Protein AF-A0A975B542-F1 (afdb_monomer)

Foldseek 3Di:
DVLVVLVVVLQVLLCVVVVDGRDPDSQSLVSVVSNPDDDDPVVSVVSNVSSVCSVVVPCVPVCPPDDDPVRVVVVVVVVVVVVVD

Solvent-accessible surface area (backbone atoms only — not comparable to full-atom values): 4970 Å² total; per-residue (Å²): 89,69,40,57,54,53,47,54,52,32,39,51,35,17,26,68,66,69,74,46,83,54,74,100,70,76,52,41,48,62,40,42,74,60,19,80,58,90,74,56,68,74,55,46,50,50,32,51,70,38,37,75,43,54,54,62,49,74,39,72,76,72,65,58,79,81,71,51,73,68,54,50,53,52,53,50,52,54,50,52,51,67,74,75,106

Structure (mmCIF, N/CA/C/O backbone):
data_AF-A0A975B542-F1
#
_entry.id   AF-A0A975B542-F1
#
loop_
_atom_site.group_PDB
_atom_site.id
_atom_site.type_symbol
_atom_site.label_atom_id
_atom_site.label_alt_id
_atom_site.label_comp_id
_atom_site.label_asym_id
_atom_site.label_entity_id
_atom_site.label_seq_id
_atom_site.pdbx_PDB_ins_code
_atom_site.Cartn_x
_atom_site.Cartn_y
_atom_site.Cartn_z
_atom_site.occupancy
_atom_site.B_iso_or_equiv
_atom_site.auth_seq_id
_atom_site.auth_comp_id
_atom_site.auth_asym_id
_atom_site.auth_atom_id
_atom_site.pdbx_PDB_model_num
ATOM 1 N N . MET A 1 1 ? 10.068 5.175 -3.986 1.00 77.56 1 MET A N 1
ATOM 2 C CA . MET A 1 1 ? 10.234 5.754 -2.625 1.00 77.56 1 MET A CA 1
ATOM 3 C C . MET A 1 1 ? 8.906 5.995 -1.896 1.00 77.56 1 MET A C 1
ATOM 5 O O . MET A 1 1 ? 8.796 5.564 -0.757 1.00 77.56 1 MET A O 1
ATOM 9 N N . LEU A 1 2 ? 7.890 6.619 -2.514 1.00 87.69 2 LEU A N 1
ATOM 10 C CA . LEU A 1 2 ? 6.601 6.914 -1.852 1.00 87.69 2 LEU A CA 1
ATOM 11 C C . LEU A 1 2 ? 5.845 5.672 -1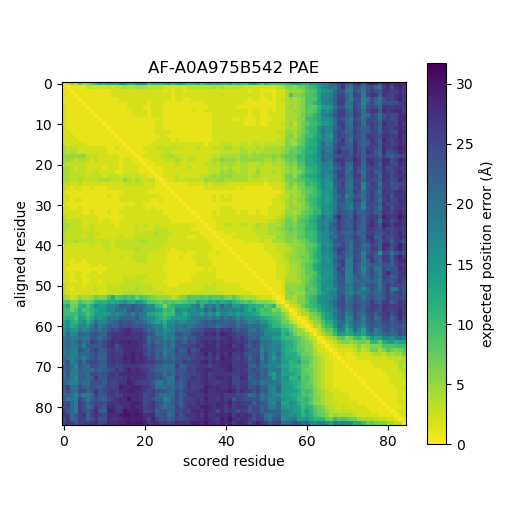.343 1.00 87.69 2 LEU A C 1
ATOM 13 O O . LEU A 1 2 ? 5.308 5.706 -0.242 1.00 87.69 2 LEU A O 1
ATOM 17 N N . HIS A 1 3 ? 5.865 4.565 -2.092 1.00 91.75 3 HIS A N 1
ATOM 18 C CA . HIS A 1 3 ? 5.258 3.302 -1.654 1.00 91.75 3 HIS A CA 1
ATOM 19 C C . HIS A 1 3 ? 5.812 2.824 -0.299 1.00 91.75 3 HIS A C 1
ATOM 21 O O . HIS A 1 3 ? 5.042 2.546 0.611 1.00 91.75 3 HIS A O 1
ATOM 27 N N . ILE A 1 4 ? 7.142 2.800 -0.135 1.00 91.06 4 ILE A N 1
ATOM 28 C CA . ILE A 1 4 ? 7.796 2.369 1.114 1.00 91.06 4 ILE A CA 1
ATOM 29 C C . ILE A 1 4 ? 7.437 3.307 2.273 1.00 91.06 4 ILE A C 1
ATOM 31 O O . ILE A 1 4 ? 7.235 2.848 3.392 1.00 91.06 4 ILE A O 1
ATOM 35 N N . ALA A 1 5 ? 7.334 4.616 2.026 1.00 93.56 5 ALA A N 1
ATOM 36 C CA . ALA A 1 5 ? 6.919 5.559 3.062 1.00 93.56 5 ALA A CA 1
ATOM 37 C C . ALA A 1 5 ? 5.491 5.261 3.553 1.00 93.56 5 ALA A C 1
ATOM 39 O O . ALA A 1 5 ? 5.265 5.192 4.759 1.00 93.56 5 ALA A O 1
ATOM 40 N N . LEU A 1 6 ? 4.552 5.025 2.630 1.00 95.50 6 LEU A N 1
ATOM 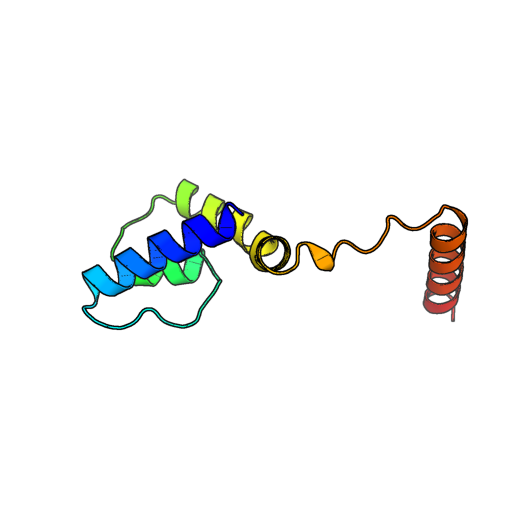41 C CA . LEU A 1 6 ? 3.179 4.640 2.967 1.00 95.50 6 LEU A CA 1
ATOM 42 C C . LEU A 1 6 ? 3.128 3.289 3.696 1.00 95.50 6 LEU A C 1
ATOM 44 O O . LEU A 1 6 ? 2.420 3.177 4.693 1.00 95.50 6 LEU A O 1
ATOM 48 N N . GLU A 1 7 ? 3.921 2.305 3.259 1.00 95.56 7 GLU A N 1
ATOM 49 C CA . GLU A 1 7 ? 4.062 1.002 3.925 1.00 95.56 7 GLU A CA 1
ATOM 50 C C . GLU A 1 7 ? 4.460 1.183 5.396 1.00 95.56 7 GLU A C 1
ATOM 52 O O . GLU A 1 7 ? 3.750 0.722 6.286 1.00 95.56 7 GLU A O 1
ATOM 57 N N . LYS A 1 8 ? 5.542 1.925 5.671 1.00 94.62 8 LYS A N 1
ATOM 58 C CA . LYS A 1 8 ? 6.049 2.109 7.042 1.00 94.62 8 LYS A CA 1
ATOM 59 C C . LYS A 1 8 ? 5.089 2.894 7.930 1.00 94.62 8 LYS A C 1
ATOM 61 O O . LYS A 1 8 ? 4.993 2.605 9.120 1.00 94.62 8 LYS A O 1
ATOM 66 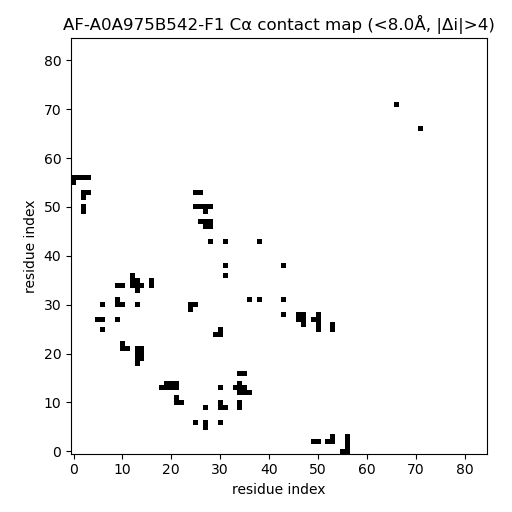N N . ILE A 1 9 ? 4.369 3.865 7.368 1.00 96.56 9 ILE A N 1
ATOM 67 C CA . ILE A 1 9 ? 3.336 4.604 8.102 1.00 96.56 9 ILE A CA 1
ATOM 68 C C . ILE A 1 9 ? 2.195 3.660 8.502 1.00 96.56 9 ILE A C 1
ATOM 70 O O . ILE A 1 9 ? 1.804 3.642 9.668 1.00 96.56 9 ILE A O 1
ATO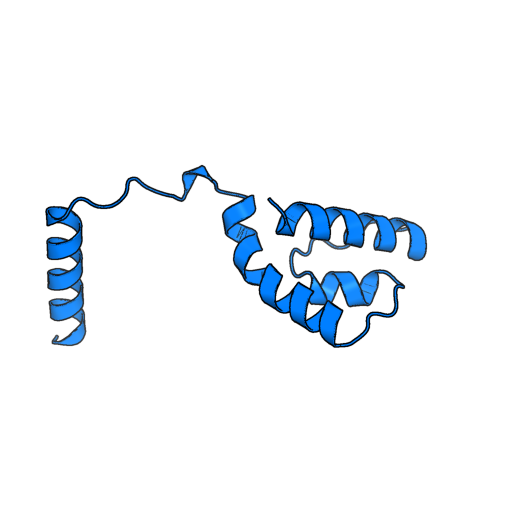M 74 N N . LEU A 1 10 ? 1.683 2.854 7.567 1.00 97.44 10 LEU A N 1
ATOM 75 C CA . LEU A 1 10 ? 0.603 1.907 7.851 1.00 97.44 10 LEU A CA 1
ATOM 76 C C . LEU A 1 10 ? 1.039 0.838 8.857 1.00 97.44 10 LEU A C 1
ATOM 78 O O . LEU A 1 10 ? 0.315 0.583 9.813 1.00 97.44 10 LEU A O 1
ATOM 82 N N . GLU A 1 11 ? 2.235 0.266 8.701 1.00 96.44 11 GLU A N 1
ATOM 83 C CA . GLU A 1 11 ? 2.800 -0.688 9.663 1.00 96.44 11 GLU A CA 1
ATOM 84 C C . GLU A 1 11 ? 2.919 -0.090 11.071 1.00 96.44 11 GLU A C 1
ATOM 86 O O . GLU A 1 11 ? 2.577 -0.755 12.047 1.00 96.44 11 GLU A O 1
ATOM 91 N N . ALA A 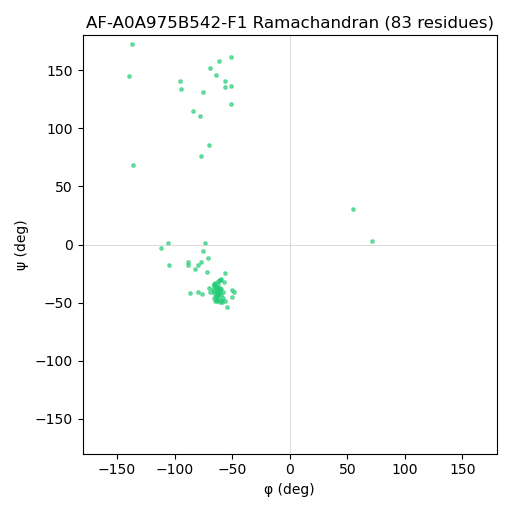1 12 ? 3.336 1.175 11.198 1.00 96.75 12 ALA A N 1
ATOM 92 C CA . ALA A 1 12 ? 3.400 1.850 12.492 1.00 96.75 12 ALA A CA 1
ATOM 93 C C . ALA A 1 12 ? 2.013 1.987 13.145 1.00 96.75 12 ALA A C 1
ATOM 95 O O . ALA A 1 12 ? 1.878 1.754 14.348 1.00 96.75 12 ALA A O 1
ATOM 96 N N . PHE A 1 13 ? 0.978 2.312 12.363 1.00 97.31 13 PHE A N 1
ATOM 97 C CA . PHE A 1 13 ? -0.398 2.354 12.862 1.00 97.31 13 PHE A CA 1
ATOM 98 C C . PHE A 1 13 ? -0.915 0.974 13.272 1.00 97.31 13 PHE A C 1
ATOM 100 O O . PHE A 1 13 ? -1.538 0.867 14.325 1.00 97.31 13 PHE A O 1
ATOM 107 N N . ILE A 1 14 ? -0.603 -0.081 12.512 1.00 97.44 14 ILE A N 1
ATOM 108 C CA . ILE A 1 14 ? -0.938 -1.463 12.890 1.00 97.44 14 ILE A CA 1
ATOM 109 C C . ILE A 1 14 ? -0.303 -1.804 14.238 1.00 97.44 14 ILE A C 1
ATOM 111 O O . ILE A 1 14 ? -1.007 -2.270 15.133 1.00 97.44 14 ILE A O 1
ATOM 115 N N . CYS A 1 15 ? 0.995 -1.537 14.412 1.00 96.88 15 CYS A N 1
ATOM 116 C CA . CYS A 1 15 ? 1.689 -1.818 15.668 1.00 96.88 15 CYS A CA 1
ATOM 117 C C . CYS A 1 15 ? 1.071 -1.060 16.848 1.00 96.88 15 CYS A C 1
ATOM 119 O O . CYS A 1 15 ? 0.858 -1.633 17.914 1.00 96.88 15 CYS A O 1
ATOM 121 N N . LEU A 1 16 ? 0.740 0.218 16.649 1.00 95.88 16 LEU A N 1
ATOM 122 C CA . LEU A 1 16 ? 0.116 1.046 17.678 1.00 95.88 16 LEU A CA 1
ATOM 123 C C . LEU A 1 16 ? -1.295 0.560 18.041 1.00 95.88 16 LEU A C 1
ATOM 125 O O . LEU A 1 16 ? -1.656 0.550 19.215 1.00 95.88 16 LEU A O 1
ATOM 129 N N . HIS A 1 17 ? -2.096 0.181 17.044 1.00 94.56 17 HIS A N 1
ATOM 130 C CA . HIS A 1 17 ? -3.490 -0.216 17.231 1.00 94.56 17 HIS A CA 1
ATOM 131 C C . HIS A 1 17 ? -3.632 -1.630 17.807 1.00 94.56 17 HIS A C 1
ATOM 133 O O . HIS A 1 17 ? -4.458 -1.856 18.689 1.00 94.56 17 HIS A O 1
ATOM 139 N N . SER A 1 18 ? -2.833 -2.577 17.311 1.00 94.81 18 SER A N 1
ATOM 140 C CA . SER A 1 18 ? -2.901 -3.991 17.703 1.00 94.81 18 SER A CA 1
ATOM 141 C C . SER A 1 18 ? -2.042 -4.333 18.921 1.00 94.81 18 SER A C 1
ATOM 143 O O . SER A 1 18 ? -2.271 -5.366 19.547 1.00 94.81 18 SER A O 1
ATOM 145 N N . ASN A 1 19 ? -1.072 -3.475 19.267 1.00 94.00 19 ASN A N 1
ATOM 146 C CA . ASN A 1 19 ? -0.025 -3.761 20.249 1.00 94.00 19 ASN A CA 1
ATOM 147 C C . ASN A 1 19 ? 0.765 -5.051 19.922 1.00 94.00 19 ASN A C 1
ATOM 149 O O . ASN A 1 19 ? 1.232 -5.748 20.823 1.00 94.00 19 ASN A O 1
ATOM 153 N N . ASP A 1 20 ? 0.891 -5.361 18.628 1.00 94.31 20 ASP A N 1
ATOM 154 C CA . ASP A 1 20 ? 1.602 -6.512 18.066 1.00 94.31 20 ASP A CA 1
ATOM 155 C C . ASP A 1 20 ? 2.422 -6.084 16.832 1.00 94.31 20 ASP A C 1
ATOM 157 O O . ASP A 1 20 ? 2.345 -4.945 16.373 1.00 94.31 20 ASP A O 1
ATOM 161 N N . ILE A 1 21 ? 3.250 -6.973 16.292 1.00 93.06 21 ILE A N 1
ATOM 162 C CA . ILE A 1 21 ? 4.078 -6.701 15.116 1.00 93.06 21 ILE A CA 1
ATOM 163 C C . ILE A 1 21 ? 3.212 -6.727 13.850 1.00 93.06 21 ILE A C 1
ATOM 165 O O . ILE A 1 21 ? 2.488 -7.689 13.592 1.00 93.06 21 ILE A O 1
ATOM 169 N N . ALA A 1 22 ? 3.343 -5.694 13.012 1.00 93.69 22 ALA A N 1
ATOM 170 C CA . ALA A 1 22 ? 2.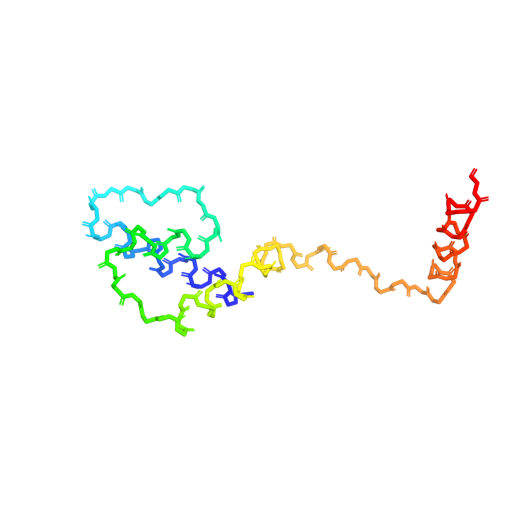676 -5.647 11.716 1.00 93.69 22 ALA A CA 1
ATOM 171 C C . ALA A 1 22 ? 3.034 -6.869 10.836 1.00 93.69 22 ALA A C 1
ATOM 173 O O . ALA A 1 22 ? 4.190 -7.310 10.808 1.00 93.69 22 ALA A O 1
ATOM 174 N N . PRO A 1 23 ? 2.068 -7.429 10.087 1.00 91.69 23 PRO A N 1
ATOM 175 C CA . PRO A 1 23 ? 2.315 -8.582 9.231 1.00 91.69 23 PRO A CA 1
ATOM 176 C C . PRO A 1 23 ? 3.299 -8.227 8.110 1.00 91.69 23 PRO A C 1
ATOM 178 O O . PRO A 1 23 ? 3.257 -7.129 7.561 1.00 91.69 23 PRO A O 1
ATOM 181 N N . ARG A 1 24 ? 4.151 -9.181 7.705 1.00 90.69 24 ARG A N 1
ATOM 182 C CA . ARG A 1 24 ? 5.046 -9.014 6.544 1.00 90.69 24 ARG A CA 1
ATOM 183 C C . ARG A 1 24 ? 4.245 -9.004 5.240 1.00 90.69 24 ARG A C 1
ATOM 185 O O . ARG A 1 24 ? 4.079 -10.039 4.598 1.00 90.69 24 ARG A O 1
ATOM 192 N N . LEU A 1 25 ? 3.745 -7.832 4.865 1.00 90.69 25 LEU A N 1
ATOM 193 C CA . LEU A 1 25 ? 2.953 -7.577 3.668 1.00 90.69 25 LEU A CA 1
ATOM 194 C C . LEU A 1 25 ? 3.394 -6.249 3.053 1.00 90.69 25 LEU A C 1
ATOM 196 O O . LEU A 1 25 ? 3.671 -5.301 3.771 1.00 90.69 25 LEU A O 1
ATOM 200 N N . HIS A 1 26 ? 3.380 -6.164 1.725 1.00 92.56 26 HIS A N 1
ATOM 201 C CA . HIS A 1 26 ? 3.666 -4.913 1.007 1.00 92.56 26 HIS A CA 1
ATOM 202 C C . HIS A 1 26 ? 2.440 -4.342 0.287 1.00 92.56 26 HIS A C 1
ATOM 204 O O . HIS A 1 26 ? 2.500 -3.298 -0.353 1.00 92.56 26 HIS A O 1
ATOM 210 N N . ASN A 1 27 ? 1.310 -5.049 0.345 1.00 95.81 27 ASN A N 1
ATOM 211 C CA . ASN A 1 27 ? 0.075 -4.556 -0.239 1.00 95.81 27 ASN A CA 1
ATOM 212 C C . ASN A 1 27 ? -0.528 -3.499 0.699 1.00 95.81 27 ASN A C 1
ATOM 214 O O . ASN A 1 27 ? -1.012 -3.831 1.780 1.00 95.81 27 ASN A O 1
ATOM 218 N N . LEU A 1 28 ? -0.513 -2.241 0.267 1.00 96.75 28 LEU A N 1
ATOM 219 C CA . LEU A 1 28 ? -0.962 -1.087 1.039 1.00 96.75 28 LEU A CA 1
ATOM 220 C C . LEU A 1 28 ? -2.461 -1.129 1.351 1.00 96.75 28 LEU A C 1
ATOM 222 O O . LEU A 1 28 ? -2.863 -0.717 2.435 1.00 96.75 28 LEU A O 1
ATOM 226 N N . VAL A 1 29 ? -3.287 -1.678 0.453 1.00 97.56 29 VAL A N 1
ATOM 227 C CA . VAL A 1 29 ? -4.726 -1.870 0.708 1.00 97.56 29 VAL A CA 1
ATOM 228 C C . VAL A 1 29 ? -4.912 -2.842 1.869 1.00 97.56 29 VAL A C 1
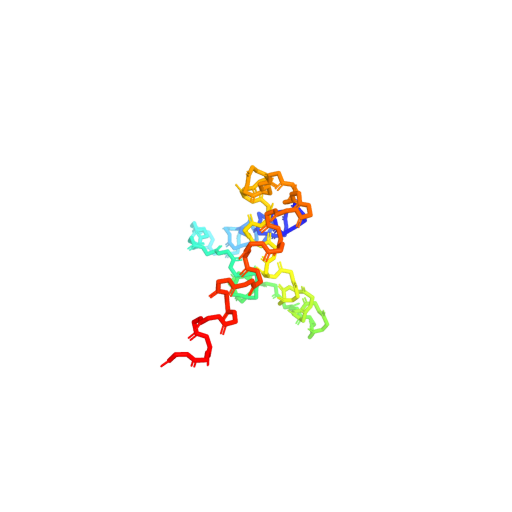ATOM 230 O O . VAL A 1 29 ? -5.597 -2.521 2.834 1.00 97.56 29 VAL A O 1
ATOM 233 N N . ARG A 1 30 ? -4.212 -3.981 1.848 1.00 97.31 30 ARG A N 1
ATOM 234 C CA . ARG A 1 30 ? -4.256 -4.960 2.945 1.00 97.31 30 ARG A CA 1
ATOM 235 C C . ARG A 1 30 ? -3.724 -4.376 4.253 1.00 97.31 30 ARG A C 1
ATOM 237 O O . ARG A 1 30 ? -4.347 -4.563 5.286 1.00 97.31 30 ARG A O 1
ATOM 244 N N . LEU A 1 31 ? -2.612 -3.640 4.226 1.00 97.38 31 LEU A N 1
ATOM 245 C CA . LEU A 1 31 ? -2.092 -2.961 5.421 1.00 97.38 31 LEU A CA 1
ATOM 246 C C . LEU A 1 31 ? -3.096 -1.938 5.981 1.00 97.38 31 LEU A C 1
ATOM 248 O O . LEU A 1 31 ? -3.247 -1.837 7.197 1.00 97.38 31 LEU A O 1
ATOM 252 N N . SER A 1 32 ? -3.826 -1.225 5.118 1.00 96.94 32 SER A N 1
ATOM 253 C CA . SER A 1 32 ? -4.857 -0.276 5.552 1.00 96.94 32 SER A CA 1
ATOM 254 C C . SER A 1 32 ? -5.987 -0.956 6.328 1.00 96.94 32 SER A C 1
ATOM 256 O O . SER A 1 32 ? -6.393 -0.437 7.366 1.00 96.94 32 SER A O 1
ATOM 258 N N . GLU A 1 33 ? -6.400 -2.161 5.922 1.00 96.06 33 GLU A N 1
ATOM 259 C CA . GLU A 1 33 ? -7.421 -2.960 6.617 1.00 96.06 33 GLU A CA 1
ATOM 260 C C . GLU A 1 33 ? -6.997 -3.338 8.047 1.00 96.06 33 GLU A C 1
ATOM 262 O O . GLU A 1 33 ? -7.840 -3.432 8.937 1.00 96.06 33 GLU A O 1
ATOM 267 N N . PHE A 1 34 ? -5.695 -3.524 8.290 1.00 95.44 34 PHE A N 1
ATOM 268 C CA . PHE A 1 34 ? -5.156 -3.866 9.613 1.00 95.44 34 PHE A CA 1
ATOM 269 C C . PHE A 1 34 ? -4.819 -2.644 10.477 1.00 95.44 34 PHE A C 1
ATOM 271 O O . PHE A 1 34 ? -4.601 -2.781 11.679 1.00 95.44 34 PHE A O 1
ATOM 278 N N . SER A 1 35 ? -4.739 -1.451 9.881 1.00 94.31 35 SER A N 1
ATOM 279 C CA . SER A 1 35 ? -4.201 -0.248 10.536 1.00 94.31 35 SER A CA 1
ATOM 280 C C . SER A 1 35 ? -5.091 0.345 11.632 1.00 94.31 35 SER A C 1
ATOM 282 O O . SER A 1 35 ? -4.658 1.244 12.349 1.00 94.31 35 SER A O 1
ATOM 284 N N . GLY A 1 36 ? -6.341 -0.111 11.748 1.00 92.94 36 GLY A N 1
ATOM 285 C CA . GLY A 1 36 ? -7.335 0.479 12.649 1.00 92.94 36 GLY A CA 1
ATOM 286 C C . GLY A 1 36 ? -7.852 1.853 12.198 1.00 92.94 36 GLY A C 1
ATOM 287 O O . GLY A 1 36 ? -8.661 2.461 12.897 1.00 92.94 36 GLY A O 1
ATOM 288 N N . ILE A 1 37 ? -7.415 2.351 11.034 1.00 94.44 37 ILE A N 1
ATOM 289 C CA . ILE A 1 37 ? -7.871 3.612 10.441 1.00 94.44 37 ILE A CA 1
ATOM 290 C C . ILE A 1 37 ? -9.003 3.327 9.453 1.00 94.44 37 ILE A C 1
ATOM 292 O O . ILE A 1 37 ? -8.903 2.451 8.598 1.00 94.44 37 ILE A O 1
ATOM 296 N N . THR A 1 38 ? -10.080 4.111 9.532 1.00 95.06 38 THR A N 1
ATOM 297 C CA . THR A 1 38 ? -11.132 4.099 8.508 1.00 95.06 38 THR A CA 1
ATOM 298 C C . THR A 1 38 ? -10.730 5.012 7.354 1.00 95.06 38 THR A C 1
ATOM 300 O O . THR A 1 38 ? -10.629 6.226 7.528 1.00 95.06 38 THR A O 1
ATOM 303 N N . PHE A 1 39 ? -10.509 4.433 6.175 1.00 93.56 39 PHE A N 1
ATOM 304 C CA . PHE A 1 39 ? -10.196 5.178 4.958 1.00 93.56 39 PHE A CA 1
ATOM 305 C C . PHE A 1 39 ? -11.455 5.438 4.127 1.00 93.56 39 PHE A C 1
ATOM 307 O O . PHE A 1 39 ? -12.323 4.581 3.988 1.00 93.56 39 PHE A O 1
ATOM 314 N N . GLU A 1 40 ? -11.535 6.633 3.543 1.00 96.69 40 GLU A N 1
ATOM 315 C CA . GLU A 1 40 ? -12.465 6.906 2.447 1.00 96.69 40 GLU A CA 1
ATOM 316 C C . GLU A 1 40 ? -12.035 6.149 1.186 1.00 96.69 40 GLU A C 1
ATOM 318 O O . GLU A 1 40 ? -10.838 5.966 0.953 1.00 96.69 40 GLU A O 1
ATOM 323 N N . GLN A 1 41 ? -13.000 5.813 0.323 1.00 96.31 41 GLN A N 1
ATOM 324 C CA . GLN A 1 41 ? -12.759 5.058 -0.912 1.00 96.31 41 GLN A CA 1
ATOM 325 C C . GLN A 1 41 ? -11.615 5.643 -1.751 1.00 96.31 41 GLN A C 1
ATOM 327 O O . GLN A 1 41 ? -10.707 4.916 -2.132 1.00 96.31 41 GLN A O 1
ATOM 332 N N . LYS A 1 42 ? -11.581 6.971 -1.927 1.00 96.56 42 LYS A N 1
ATOM 333 C CA . LYS A 1 42 ? -10.533 7.665 -2.695 1.00 96.56 42 LYS A CA 1
ATOM 334 C C . LYS A 1 42 ? -9.112 7.397 -2.178 1.00 96.56 42 LYS A C 1
ATOM 336 O O . LYS A 1 42 ? -8.160 7.403 -2.948 1.00 96.56 42 LYS A O 1
ATOM 341 N N . HIS A 1 43 ? -8.952 7.196 -0.868 1.00 96.12 43 HIS A N 1
ATOM 342 C CA . HIS A 1 43 ? -7.652 6.900 -0.275 1.00 96.12 43 HIS A CA 1
ATOM 343 C C . HIS A 1 43 ? -7.293 5.431 -0.479 1.00 96.12 43 HIS A C 1
ATOM 345 O O . HIS A 1 43 ? -6.153 5.135 -0.814 1.00 96.12 43 HIS A O 1
ATOM 351 N N . THR A 1 44 ? -8.253 4.515 -0.333 1.00 96.38 44 THR A N 1
ATOM 352 C CA . THR A 1 44 ? -8.042 3.093 -0.63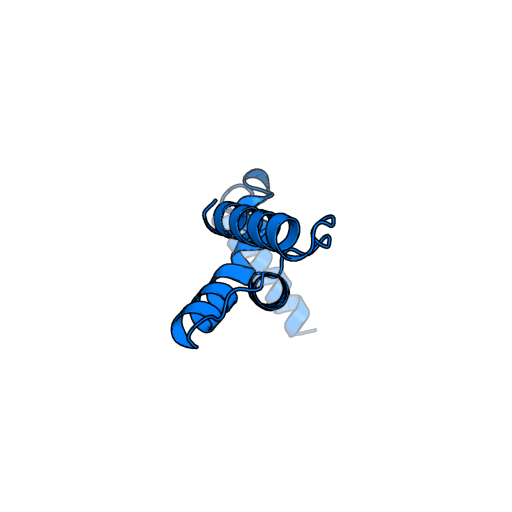5 1.00 96.38 44 THR A CA 1
ATOM 353 C C . THR A 1 44 ? -7.708 2.876 -2.113 1.00 96.38 44 THR A C 1
ATOM 355 O O . THR A 1 44 ? -6.799 2.105 -2.419 1.00 96.38 44 THR A O 1
ATOM 358 N N . ASP A 1 45 ? -8.368 3.605 -3.015 1.00 97.19 45 ASP A N 1
ATOM 359 C CA . ASP A 1 45 ? -8.074 3.605 -4.452 1.00 97.19 45 ASP A CA 1
ATOM 360 C C . ASP A 1 45 ? -6.635 4.063 -4.705 1.00 97.19 45 ASP A C 1
ATOM 362 O O . ASP A 1 45 ? -5.864 3.356 -5.351 1.00 97.19 45 ASP A O 1
ATOM 366 N N . PHE A 1 46 ? -6.221 5.172 -4.085 1.00 96.31 46 PHE A N 1
ATOM 367 C CA . PHE A 1 46 ? -4.844 5.655 -4.171 1.00 96.31 46 PHE A CA 1
ATOM 368 C C . PHE A 1 46 ? -3.819 4.645 -3.621 1.00 96.31 46 PHE A C 1
ATOM 370 O O . PHE A 1 46 ? -2.775 4.417 -4.229 1.00 96.31 46 PHE A O 1
ATOM 377 N N . LEU A 1 47 ? -4.100 3.978 -2.496 1.00 96.50 47 LEU A N 1
ATOM 378 C CA . LEU A 1 47 ? -3.226 2.916 -1.977 1.00 96.50 47 LEU A CA 1
ATOM 379 C C . LEU A 1 47 ? -3.126 1.729 -2.951 1.00 96.50 47 LEU A C 1
ATOM 381 O O . LEU A 1 47 ? -2.060 1.119 -3.065 1.00 96.50 47 LEU A O 1
ATOM 385 N N . SER A 1 48 ? -4.206 1.420 -3.672 1.00 95.94 48 SER A N 1
ATOM 386 C CA . SER A 1 48 ? -4.220 0.403 -4.727 1.00 95.94 48 SER A CA 1
ATOM 387 C C . SER A 1 48 ? -3.343 0.806 -5.913 1.00 95.94 48 SER A C 1
ATOM 389 O O . SER A 1 48 ? -2.496 0.022 -6.341 1.00 95.94 48 SER A O 1
ATOM 391 N N . GLU A 1 49 ? -3.460 2.051 -6.382 1.00 95.19 49 GLU A N 1
ATOM 392 C CA . GLU A 1 49 ? -2.607 2.625 -7.435 1.00 95.19 49 GLU A CA 1
ATOM 393 C C . GLU A 1 49 ? -1.127 2.639 -7.042 1.00 95.19 49 GLU A C 1
ATOM 395 O O . GLU A 1 49 ? -0.250 2.514 -7.894 1.00 95.19 49 GLU A O 1
ATOM 400 N N . MET A 1 50 ? -0.837 2.747 -5.744 1.00 93.56 50 MET A N 1
ATOM 401 C CA . MET A 1 50 ? 0.525 2.748 -5.223 1.00 93.56 50 MET A CA 1
ATOM 402 C C . MET A 1 50 ? 1.150 1.346 -5.115 1.00 93.56 50 MET A C 1
ATOM 404 O O . MET A 1 50 ? 2.374 1.237 -4.995 1.00 93.56 50 MET A O 1
ATOM 408 N N . ASN A 1 51 ? 0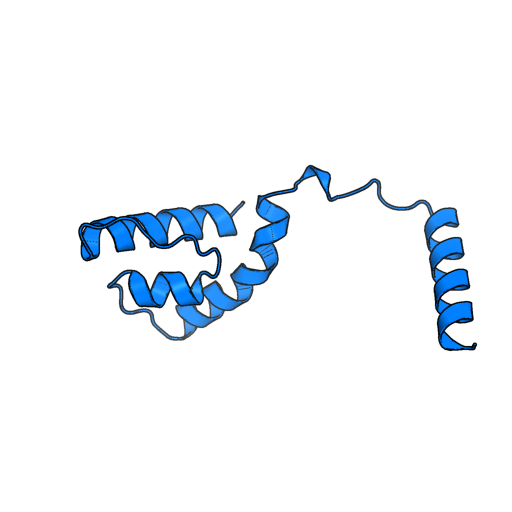.363 0.265 -5.148 1.00 91.75 51 ASN A N 1
ATOM 409 C CA . ASN A 1 51 ? 0.854 -1.108 -4.967 1.00 91.75 51 ASN A CA 1
ATOM 410 C C . ASN A 1 51 ? 1.848 -1.602 -6.035 1.00 91.75 51 ASN A C 1
ATOM 412 O O . ASN A 1 51 ? 2.767 -2.324 -5.662 1.00 91.75 51 ASN A O 1
ATOM 416 N N . PRO A 1 52 ? 1.743 -1.263 -7.332 1.00 90.06 52 PRO A N 1
ATOM 417 C CA . PRO A 1 52 ? 2.733 -1.684 -8.330 1.00 90.06 52 PRO A CA 1
ATOM 418 C C . PRO A 1 52 ? 4.157 -1.167 -8.049 1.00 90.06 52 PRO A C 1
ATOM 420 O O . PRO A 1 52 ? 5.134 -1.874 -8.294 1.00 90.06 52 PRO A O 1
ATOM 423 N N . PHE A 1 53 ? 4.293 0.010 -7.424 1.00 86.00 53 PHE A N 1
ATOM 424 C CA . PHE A 1 53 ? 5.585 0.644 -7.092 1.00 86.00 53 PHE A CA 1
ATOM 425 C C . PHE A 1 53 ? 6.341 -0.018 -5.924 1.00 86.00 53 PHE A C 1
ATOM 427 O O . PHE A 1 53 ? 7.433 0.407 -5.535 1.00 86.00 53 PHE A O 1
ATOM 434 N N . ASN A 1 54 ? 5.758 -1.081 -5.380 1.00 80.00 54 ASN A N 1
ATOM 435 C CA . ASN A 1 54 ? 6.319 -2.007 -4.412 1.00 80.00 54 ASN A CA 1
ATOM 436 C C . ASN A 1 54 ? 7.718 -2.526 -4.789 1.00 80.00 54 ASN A C 1
ATOM 438 O O . ASN A 1 54 ? 8.601 -2.624 -3.938 1.00 80.00 54 ASN A O 1
ATOM 442 N N . ILE A 1 55 ? 7.936 -2.831 -6.072 1.00 71.44 55 ILE A N 1
ATOM 443 C CA . ILE A 1 55 ? 9.212 -3.360 -6.581 1.00 71.44 55 ILE A CA 1
ATOM 444 C C . ILE A 1 55 ? 10.178 -2.217 -6.927 1.00 71.44 55 ILE A C 1
ATOM 446 O O . ILE A 1 55 ? 11.349 -2.277 -6.556 1.00 71.44 55 ILE A O 1
ATOM 450 N N . GLU A 1 56 ? 9.684 -1.140 -7.550 1.00 58.53 56 GLU A N 1
ATOM 451 C CA . GLU A 1 56 ? 10.494 0.029 -7.936 1.00 58.53 56 GLU A CA 1
ATOM 452 C C . GLU A 1 56 ? 11.148 0.736 -6.743 1.00 58.53 56 GLU A C 1
ATOM 454 O O . GLU A 1 56 ? 12.230 1.302 -6.867 1.00 58.53 56 GLU A O 1
ATOM 459 N N . GLY A 1 57 ? 10.524 0.700 -5.562 1.00 56.81 57 GLY A N 1
ATOM 460 C CA . GLY A 1 57 ? 11.144 1.214 -4.341 1.00 56.81 57 GLY A CA 1
ATOM 461 C C . GLY A 1 57 ? 12.282 0.347 -3.796 1.00 56.81 57 GLY A C 1
ATOM 462 O O . GLY A 1 57 ? 13.106 0.866 -3.046 1.00 56.81 57 GLY A O 1
ATOM 463 N N . ARG A 1 58 ? 12.305 -0.950 -4.126 1.00 62.72 58 ARG A N 1
ATOM 464 C CA . ARG A 1 58 ? 13.204 -1.944 -3.519 1.00 62.72 58 ARG A CA 1
ATOM 465 C C . ARG A 1 58 ? 14.370 -2.374 -4.398 1.00 62.72 58 ARG A C 1
ATOM 467 O O . ARG A 1 58 ? 15.327 -2.901 -3.849 1.00 62.72 58 ARG A O 1
ATOM 474 N N . TYR A 1 59 ? 14.297 -2.119 -5.702 1.00 63.69 59 TYR A N 1
ATOM 475 C CA . TYR A 1 59 ? 15.368 -2.429 -6.645 1.00 63.69 59 TYR A CA 1
ATOM 476 C C . TYR A 1 59 ? 15.605 -1.272 -7.625 1.00 63.69 59 TYR A C 1
ATOM 478 O O . TYR A 1 59 ? 15.305 -1.396 -8.817 1.00 63.69 59 TYR A O 1
ATOM 486 N N . PRO A 1 60 ? 16.129 -0.127 -7.161 1.00 55.09 60 PRO A N 1
ATOM 487 C CA . PRO A 1 60 ? 16.588 0.923 -8.069 1.00 55.09 60 PRO A CA 1
ATOM 488 C C . PRO A 1 60 ? 17.639 0.407 -9.075 1.00 55.09 60 PRO A C 1
ATOM 490 O O . PRO A 1 60 ? 17.744 0.932 -10.177 1.00 55.09 60 PRO A O 1
ATOM 493 N N . GLU A 1 61 ? 18.363 -0.664 -8.740 1.00 58.16 61 GLU A N 1
ATOM 494 C CA . GLU A 1 61 ? 19.311 -1.369 -9.610 1.00 58.16 61 GLU A CA 1
ATOM 495 C C . GLU A 1 61 ? 18.689 -2.302 -10.671 1.00 58.16 61 GLU A C 1
ATOM 497 O O . GLU A 1 61 ? 19.391 -2.690 -11.603 1.00 58.16 61 GLU A O 1
ATOM 502 N N . LEU A 1 62 ? 17.398 -2.665 -10.577 1.00 56.75 62 LEU A N 1
ATOM 503 C CA . LEU A 1 62 ? 16.709 -3.458 -11.619 1.00 56.75 62 LEU A CA 1
ATOM 504 C C . LEU A 1 62 ? 16.356 -2.630 -12.857 1.00 56.75 62 LEU A C 1
ATOM 506 O O . LEU A 1 62 ? 15.893 -3.173 -13.861 1.00 56.75 62 LEU A O 1
ATOM 510 N N . TRP A 1 63 ? 16.592 -1.323 -12.805 1.00 57.88 63 TRP A N 1
ATOM 511 C CA . TRP A 1 63 ? 16.545 -0.455 -13.964 1.00 57.88 63 TRP A CA 1
ATOM 512 C C . TRP A 1 63 ? 17.849 -0.721 -14.712 1.00 57.88 63 TRP A C 1
ATOM 514 O O . TRP A 1 63 ? 18.827 0.015 -14.584 1.00 57.88 63 TRP A O 1
ATOM 524 N N . GLY A 1 64 ? 17.894 -1.863 -15.407 1.00 62.25 64 GLY A N 1
ATOM 525 C CA . GLY A 1 64 ? 19.001 -2.213 -16.285 1.00 62.25 64 GLY A CA 1
ATOM 526 C C . GLY A 1 64 ? 19.299 -1.058 -17.246 1.00 62.25 64 GLY A C 1
ATOM 527 O O . GLY A 1 64 ? 18.455 -0.171 -17.429 1.00 62.25 64 GLY A O 1
ATOM 528 N N . PRO A 1 65 ? 20.495 -1.025 -17.857 1.00 69.12 65 PRO A N 1
ATOM 529 C CA . PRO A 1 65 ? 20.803 0.010 -18.833 1.00 69.12 65 PRO A CA 1
ATOM 530 C C . PRO A 1 65 ? 19.678 0.074 -19.867 1.00 69.12 65 PRO A C 1
ATOM 532 O O . PRO A 1 65 ? 19.179 -0.965 -20.304 1.00 69.12 65 PRO A O 1
ATOM 535 N N . ILE A 1 66 ? 19.264 1.294 -20.224 1.00 73.12 66 ILE A N 1
ATOM 536 C CA . ILE A 1 66 ? 18.301 1.497 -21.308 1.00 73.12 66 ILE A CA 1
ATOM 537 C C . ILE A 1 66 ? 18.838 0.713 -22.514 1.00 73.12 66 ILE A C 1
ATOM 539 O O . ILE A 1 66 ? 19.975 0.987 -22.917 1.00 73.12 66 ILE A O 1
ATOM 543 N N . PRO A 1 67 ? 18.082 -0.261 -23.059 1.00 74.19 67 PRO A N 1
ATOM 544 C CA . PRO A 1 67 ? 18.558 -1.061 -24.173 1.00 74.19 67 PRO A CA 1
ATOM 545 C C . PRO A 1 67 ? 18.950 -0.143 -25.322 1.00 74.19 67 PRO A C 1
ATOM 547 O O . PRO A 1 67 ? 18.232 0.804 -25.659 1.00 74.19 67 PRO A O 1
ATOM 550 N N . SER A 1 68 ? 20.090 -0.419 -25.940 1.00 84.00 68 SER A N 1
ATOM 551 C CA . SER A 1 68 ? 20.443 0.220 -27.198 1.00 84.00 68 SER A CA 1
ATOM 552 C C . SER A 1 68 ? 19.402 -0.127 -28.265 1.00 84.00 68 SER A C 1
ATOM 554 O O . SER A 1 68 ? 18.727 -1.156 -28.196 1.00 84.00 68 SER A O 1
ATOM 556 N N . GLN A 1 69 ? 19.304 0.706 -29.302 1.00 83.06 69 GLN A N 1
ATOM 557 C CA . GLN A 1 69 ? 18.408 0.449 -30.432 1.00 83.06 69 GLN A CA 1
ATOM 558 C C . GLN A 1 69 ? 18.585 -0.973 -30.997 1.00 83.06 69 GLN A C 1
ATOM 560 O O . GLN A 1 69 ? 17.608 -1.658 -31.279 1.00 83.06 69 GLN A O 1
ATOM 565 N N . LYS A 1 70 ? 19.831 -1.448 -31.071 1.00 88.06 70 LYS A N 1
ATOM 566 C CA . LYS A 1 70 ? 20.167 -2.785 -31.564 1.00 88.06 70 LYS A CA 1
ATOM 567 C C . LYS A 1 70 ? 19.653 -3.906 -30.653 1.00 88.06 70 LYS A C 1
ATOM 569 O O . LYS A 1 70 ? 19.223 -4.946 -31.142 1.00 88.06 70 LYS A O 1
ATOM 574 N N . GLU A 1 71 ? 19.704 -3.713 -29.337 1.00 82.94 71 GLU A N 1
ATOM 575 C CA . GLU A 1 71 ? 19.164 -4.676 -28.368 1.00 82.94 71 GLU A CA 1
ATOM 576 C C . GLU A 1 71 ? 17.633 -4.706 -28.414 1.00 82.94 71 GLU A C 1
ATOM 578 O O . GLU A 1 71 ? 17.043 -5.783 -28.350 1.00 82.94 71 GLU A O 1
ATOM 583 N N . ALA A 1 72 ? 16.989 -3.552 -28.605 1.00 84.69 72 ALA A N 1
ATOM 584 C CA . ALA A 1 72 ? 15.543 -3.476 -28.795 1.00 84.69 72 ALA A CA 1
ATOM 585 C C . ALA A 1 72 ? 15.090 -4.184 -30.088 1.00 84.69 72 ALA A C 1
ATOM 587 O O . ALA A 1 72 ? 14.155 -4.980 -30.053 1.00 84.69 72 ALA A O 1
ATOM 588 N N . GLU A 1 73 ? 15.784 -3.956 -31.208 1.00 90.00 73 GLU A N 1
ATOM 589 C CA . GLU A 1 73 ? 15.518 -4.617 -32.497 1.00 90.00 73 GLU A CA 1
ATOM 590 C C . GLU A 1 73 ? 15.695 -6.143 -32.412 1.00 90.00 73 GLU A C 1
ATOM 592 O O . GLU A 1 73 ? 14.880 -6.904 -32.942 1.00 90.00 73 GLU A O 1
ATOM 597 N N . TYR A 1 74 ? 16.720 -6.605 -31.689 1.00 90.56 74 TYR A N 1
ATOM 598 C CA . TYR A 1 74 ? 16.941 -8.030 -31.442 1.00 90.56 74 TYR A CA 1
ATOM 599 C C . TYR A 1 74 ? 15.793 -8.661 -30.640 1.00 90.56 74 TYR A C 1
ATOM 601 O O . TYR A 1 74 ? 15.259 -9.696 -31.036 1.00 90.56 74 TYR A O 1
ATOM 609 N N . LEU A 1 75 ? 15.375 -8.028 -29.540 1.00 89.62 75 LEU A N 1
ATOM 610 C CA . LEU A 1 75 ? 14.283 -8.527 -28.698 1.00 89.62 75 LEU A CA 1
ATOM 611 C C . LEU A 1 75 ? 12.940 -8.555 -29.441 1.00 89.62 75 LEU A C 1
ATOM 613 O O . LEU A 1 75 ? 12.171 -9.503 -29.268 1.00 89.62 75 LEU A O 1
ATOM 617 N N . LEU A 1 76 ? 12.674 -7.554 -30.288 1.00 86.50 76 LEU A N 1
ATOM 618 C CA . LEU A 1 76 ? 11.492 -7.524 -31.153 1.00 86.50 76 LEU A CA 1
ATOM 619 C C . LEU A 1 76 ? 11.482 -8.718 -32.109 1.00 86.50 76 LEU A C 1
ATOM 621 O O . LEU A 1 76 ? 10.508 -9.464 -32.129 1.00 86.50 76 LEU A O 1
ATOM 625 N N . THR A 1 77 ? 12.596 -8.958 -32.804 1.00 92.00 77 THR A N 1
ATOM 626 C CA . THR A 1 77 ? 12.728 -10.079 -33.750 1.00 92.00 77 THR A CA 1
ATOM 627 C C . THR A 1 77 ? 12.485 -11.428 -33.063 1.00 92.00 77 THR A C 1
ATOM 629 O O . THR A 1 77 ? 11.718 -12.250 -33.551 1.00 92.00 77 THR A O 1
ATOM 632 N N . GLN A 1 78 ? 13.081 -11.652 -31.886 1.00 89.62 78 GLN A N 1
ATOM 633 C CA . GLN A 1 78 ? 12.895 -12.900 -31.131 1.00 89.62 78 GLN A CA 1
ATOM 634 C C . GLN A 1 78 ? 11.457 -13.086 -30.627 1.00 89.62 78 GLN A C 1
ATOM 636 O O . GLN A 1 78 ? 10.944 -14.203 -30.584 1.00 89.62 78 GLN A O 1
ATOM 641 N N . THR A 1 79 ? 10.789 -11.992 -30.261 1.00 78.31 79 THR A N 1
ATOM 642 C CA . THR A 1 79 ? 9.386 -12.030 -29.831 1.00 78.31 79 THR A CA 1
ATOM 643 C C . THR A 1 79 ? 8.466 -12.358 -31.006 1.00 78.31 79 THR A C 1
ATOM 645 O O . THR A 1 79 ? 7.547 -13.160 -30.858 1.00 78.31 79 THR A O 1
ATOM 648 N N . GLU A 1 80 ? 8.726 -11.785 -32.183 1.00 84.75 80 GLU A N 1
ATOM 649 C CA . GLU A 1 80 ? 7.991 -12.095 -33.411 1.00 84.75 80 GLU A CA 1
ATOM 650 C C . GLU A 1 80 ? 8.172 -13.557 -33.835 1.00 84.75 80 GLU A C 1
ATOM 652 O O . GLU A 1 80 ? 7.196 -14.205 -34.207 1.00 84.75 80 GLU A O 1
ATOM 657 N N . GLU A 1 81 ? 9.384 -14.107 -33.735 1.00 88.81 81 GLU A N 1
ATOM 658 C CA . GLU A 1 81 ? 9.647 -15.526 -34.006 1.00 88.81 81 GLU A CA 1
ATOM 659 C C . GLU A 1 81 ? 8.895 -16.448 -33.034 1.00 88.81 81 GLU A C 1
ATOM 661 O O . GLU A 1 81 ? 8.290 -17.426 -33.464 1.00 88.81 81 GLU A O 1
ATOM 666 N N . MET A 1 82 ? 8.868 -16.113 -31.739 1.00 79.25 82 MET A N 1
ATOM 667 C CA . MET A 1 82 ? 8.145 -16.883 -30.718 1.00 79.25 82 MET A CA 1
ATOM 668 C C . MET A 1 82 ? 6.621 -16.863 -30.918 1.00 79.25 82 MET A C 1
ATOM 670 O O . MET A 1 82 ? 5.950 -17.832 -30.580 1.00 79.25 82 MET A O 1
ATOM 674 N N . LEU A 1 83 ? 6.062 -15.759 -31.421 1.00 63.78 83 LEU A N 1
ATOM 675 C CA . LEU A 1 83 ? 4.618 -15.614 -31.638 1.00 63.78 83 LEU A CA 1
ATOM 676 C C . LEU A 1 83 ? 4.136 -16.241 -32.954 1.00 63.78 83 LEU A C 1
ATOM 678 O O . LEU A 1 83 ? 2.945 -16.522 -33.085 1.00 63.78 83 LEU A O 1
ATOM 682 N N . ASN A 1 84 ? 5.038 -16.437 -33.918 1.00 74.00 84 ASN A N 1
ATOM 683 C CA . ASN A 1 84 ? 4.731 -16.979 -35.245 1.00 74.00 84 ASN A CA 1
ATOM 684 C C . ASN A 1 84 ? 5.183 -18.442 -35.444 1.00 74.00 84 ASN A C 1
ATOM 686 O O . ASN A 1 84 ? 5.004 -18.974 -36.543 1.00 74.00 84 ASN A O 1
ATOM 690 N N . GLY A 1 85 ? 5.768 -19.077 -34.421 1.00 53.84 85 GLY A N 1
ATOM 691 C CA . GLY A 1 85 ? 6.123 -20.505 -34.384 1.00 53.84 85 GLY A CA 1
ATOM 692 C C . GLY A 1 85 ? 5.150 -21.325 -33.548 1.00 53.84 85 GLY A C 1
ATOM 693 O O . GLY A 1 85 ? 4.887 -22.482 -33.946 1.00 53.84 85 GLY A O 1
#

pLDDT: mean 86.87, std 12.64, range [53.84, 97.56]

Mean predicted aligned error: 11.29 Å

InterPro domains:
  IPR007842 HEPN domain [PF05168] (2-84)

Organism: NCBI:txid45656

Radius of gyration: 19.28 Å; Cα contacts (8 Å, |Δi|>4): 61; chains: 1; bounding box: 34×28×56 Å

Secondary structure (DSSP, 8-state):
-HHHHHHHHHHHHHHHHHSSPPPS---HHHHHHHSS----HHHHHHHHHHGGGGTTTT-GGGSPPPPPHHHHHHHHHHHHHHHH-

Sequence (85 aa):
MLHIALEKILEAFICLHSNDIAPRLHNLVRLSEFSGITFEQKHTDFLSEMNPFNIEGRYPELWGPIPSQKEAEYLLTQTEEMLNG